Protein AF-A0A439NYZ6-F1 (afdb_monomer)

Foldseek 3Di:
DDDPPPDDQWDDDPPDPDIHRHPPGDDDADPPGDDAFACDQPQDAQGWHDPPNDTDGHRD

Solvent-accessible surface area (backbone atoms only — not comparable to full-atom values): 4122 Å² total; per-residue (Å²): 132,86,70,83,83,78,67,67,40,62,42,69,45,86,99,57,93,46,78,44,70,42,92,93,38,82,87,82,78,55,94,93,58,84,88,86,58,50,68,61,82,82,59,39,65,71,40,72,26,32,57,92,90,40,84,43,69,33,84,78

Structure (mmCIF, N/CA/C/O backbone):
data_AF-A0A439NYZ6-F1
#
_entry.id   AF-A0A439NYZ6-F1
#
loop_
_atom_site.group_PDB
_atom_site.id
_atom_site.type_symbol
_atom_site.label_atom_id
_atom_site.label_alt_id
_atom_site.label_comp_id
_atom_site.label_asym_id
_atom_site.label_entity_id
_atom_site.label_seq_id
_atom_site.pdbx_PDB_ins_code
_atom_site.Cartn_x
_atom_site.Cartn_y
_atom_site.Cartn_z
_atom_site.occupancy
_atom_site.B_iso_or_equiv
_atom_site.auth_seq_id
_atom_site.auth_comp_id
_atom_site.auth_asym_id
_atom_site.auth_atom_id
_atom_site.pdbx_PDB_model_num
ATOM 1 N N . MET A 1 1 ? -12.406 -0.684 33.560 1.00 49.38 1 MET A N 1
ATOM 2 C CA . MET A 1 1 ? -12.453 -1.657 32.449 1.00 49.38 1 MET A CA 1
ATOM 3 C C . MET A 1 1 ? -12.346 -0.863 31.160 1.00 49.38 1 MET A C 1
ATOM 5 O O . MET A 1 1 ? -13.133 0.059 31.002 1.00 49.38 1 MET A O 1
ATOM 9 N N . ALA A 1 2 ? -11.340 -1.116 30.319 1.00 53.75 2 ALA A N 1
ATOM 10 C CA . ALA A 1 2 ? -11.238 -0.450 29.020 1.00 53.75 2 ALA A CA 1
ATOM 11 C C . ALA A 1 2 ? -12.197 -1.152 28.049 1.00 53.75 2 ALA A C 1
ATOM 13 O O . ALA A 1 2 ? -12.053 -2.346 27.801 1.00 53.75 2 ALA A O 1
ATOM 14 N N . ASP A 1 3 ? -13.213 -0.436 27.581 1.00 59.47 3 ASP A N 1
ATOM 15 C CA . ASP A 1 3 ? -14.146 -0.915 26.562 1.00 59.47 3 AS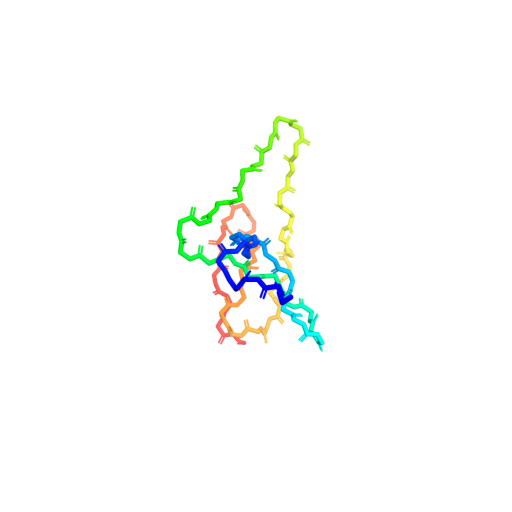P A CA 1
ATOM 16 C C . ASP A 1 3 ? -13.401 -1.133 25.231 1.00 59.47 3 ASP A C 1
ATOM 18 O O . ASP A 1 3 ? -12.713 -0.238 24.735 1.00 59.47 3 ASP A O 1
ATOM 22 N N . GLY A 1 4 ? -13.532 -2.333 24.655 1.00 60.06 4 GLY A N 1
ATOM 23 C CA . GLY A 1 4 ? -12.889 -2.739 23.399 1.00 60.06 4 GLY A CA 1
ATOM 24 C C . GLY A 1 4 ? -13.393 -1.995 22.155 1.00 60.06 4 GLY A C 1
ATOM 25 O O . GLY A 1 4 ? -12.866 -2.207 21.063 1.00 60.06 4 GLY A O 1
ATOM 26 N N . SER A 1 5 ? -14.383 -1.111 22.305 1.00 62.84 5 SER A N 1
ATOM 27 C CA . SER A 1 5 ? -14.995 -0.357 21.205 1.00 62.84 5 SER A CA 1
ATOM 28 C C . SER A 1 5 ? -14.195 0.878 20.756 1.00 62.84 5 SER A C 1
ATOM 30 O O . SER A 1 5 ? -14.445 1.393 19.667 1.00 62.84 5 SER A O 1
ATOM 32 N N . TYR A 1 6 ? -13.194 1.329 21.524 1.00 63.75 6 TYR A N 1
ATOM 33 C CA . TYR A 1 6 ? -12.363 2.509 21.204 1.00 63.75 6 TYR A CA 1
ATOM 34 C C . TYR A 1 6 ? -11.025 2.173 20.524 1.00 63.75 6 TYR A C 1
ATOM 36 O O . TYR A 1 6 ? -10.035 2.886 20.691 1.00 63.75 6 TYR A O 1
ATOM 44 N N . THR A 1 7 ? -10.951 1.077 19.767 1.00 76.75 7 THR A N 1
ATOM 45 C CA . THR A 1 7 ? -9.712 0.734 19.055 1.00 76.75 7 THR A CA 1
ATOM 46 C C . THR A 1 7 ? -9.527 1.607 17.809 1.00 76.75 7 THR A C 1
ATOM 48 O O . THR A 1 7 ? -10.459 1.801 17.019 1.00 76.75 7 THR A O 1
ATOM 51 N N . SER A 1 8 ? -8.326 2.162 17.621 1.00 89.06 8 SER A N 1
ATOM 52 C CA . SER A 1 8 ? -8.007 2.940 16.426 1.00 89.06 8 SER A CA 1
ATOM 53 C C . SER A 1 8 ? -8.093 2.043 15.191 1.00 89.06 8 SER A C 1
ATOM 55 O O . SER A 1 8 ? -7.615 0.914 15.186 1.00 89.06 8 SER A O 1
ATOM 57 N N . LYS A 1 9 ? -8.702 2.536 14.106 1.00 92.00 9 LYS A N 1
ATOM 58 C CA . LYS A 1 9 ? -8.835 1.751 12.863 1.00 92.00 9 LYS A CA 1
ATOM 59 C C . LYS A 1 9 ? -7.511 1.557 12.130 1.00 92.00 9 LYS A C 1
ATOM 61 O O . LYS A 1 9 ? -7.422 0.685 11.279 1.00 92.00 9 LYS A O 1
ATOM 66 N N . VAL A 1 10 ? -6.497 2.345 12.471 1.00 93.56 10 VAL A N 1
ATOM 67 C CA . VAL A 1 10 ? -5.111 2.135 12.057 1.00 93.56 10 VAL A CA 1
ATOM 68 C C . VAL A 1 10 ? -4.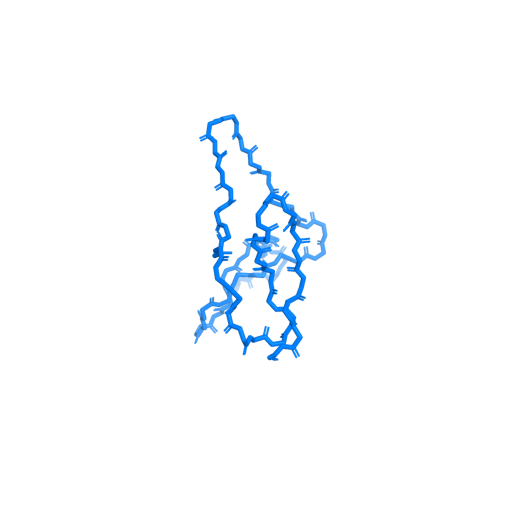292 1.949 13.328 1.00 93.56 10 VAL A C 1
ATOM 70 O O . VAL A 1 10 ? -4.331 2.803 14.217 1.00 93.56 10 VAL A O 1
ATOM 73 N N . TYR A 1 11 ? -3.604 0.820 13.456 1.00 93.56 11 TYR A N 1
ATOM 74 C CA . TYR A 1 11 ? -2.837 0.482 14.656 1.00 93.56 11 TYR A CA 1
ATOM 75 C C . TYR A 1 11 ? -1.658 -0.428 14.326 1.00 93.56 11 TYR A C 1
ATOM 77 O O . TYR A 1 11 ? -1.671 -1.153 13.336 1.00 93.56 11 TYR A O 1
ATOM 85 N N . ARG A 1 12 ? -0.627 -0.415 15.173 1.00 92.62 12 ARG A N 1
ATOM 86 C CA . ARG A 1 12 ? 0.432 -1.428 15.108 1.00 92.62 12 ARG A CA 1
ATOM 87 C C . ARG A 1 12 ? -0.035 -2.684 15.824 1.00 92.62 12 ARG A C 1
ATOM 89 O O . ARG A 1 12 ? -0.530 -2.599 16.949 1.00 92.62 12 ARG A O 1
ATOM 96 N N . LYS A 1 13 ? 0.140 -3.843 15.199 1.00 89.94 13 LYS A N 1
ATOM 97 C CA . LYS A 1 13 ? -0.146 -5.132 15.831 1.00 89.94 13 LYS A CA 1
ATOM 98 C C . LYS A 1 13 ? 0.768 -5.317 17.042 1.00 89.94 13 LYS A C 1
ATOM 100 O O . LYS A 1 13 ? 1.979 -5.126 16.941 1.00 89.94 13 LYS A O 1
ATOM 105 N N . GLN A 1 14 ? 0.192 -5.658 18.194 1.00 87.69 14 GLN A N 1
ATOM 106 C CA . GLN A 1 14 ? 0.977 -5.796 19.420 1.00 87.69 14 GLN A CA 1
ATOM 107 C C . GLN A 1 14 ? 2.023 -6.906 19.291 1.00 87.69 14 GLN A C 1
ATOM 109 O O . GLN A 1 14 ? 1.726 -7.991 18.795 1.00 87.69 14 GLN A O 1
ATOM 114 N N . GLY A 1 15 ? 3.246 -6.609 19.737 1.00 86.75 15 GLY A N 1
ATOM 115 C CA . GLY A 1 15 ? 4.372 -7.545 19.704 1.00 86.75 15 GLY A CA 1
ATOM 116 C C . GLY A 1 15 ? 4.945 -7.823 18.310 1.00 86.75 15 GLY A C 1
ATOM 117 O O . GLY A 1 15 ? 5.769 -8.723 18.185 1.00 86.75 15 GLY A O 1
ATOM 118 N N . GLY A 1 16 ? 4.529 -7.085 17.274 1.00 87.25 16 GLY A N 1
ATOM 119 C CA . GLY A 1 16 ? 4.998 -7.284 15.901 1.00 87.25 16 GLY A CA 1
ATOM 120 C C . GLY A 1 16 ? 5.420 -5.998 15.190 1.00 87.25 16 GLY A C 1
ATOM 121 O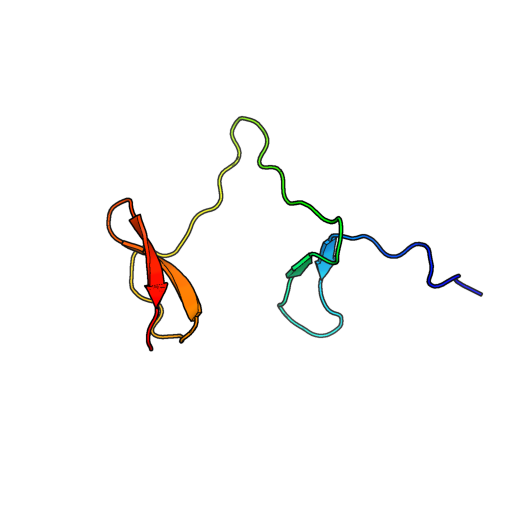 O . GLY A 1 16 ? 5.325 -4.898 15.730 1.00 87.25 16 GLY A O 1
ATOM 122 N N . ASN A 1 17 ? 5.845 -6.159 13.934 1.00 90.12 17 ASN A N 1
ATOM 123 C CA . ASN A 1 17 ? 6.300 -5.077 13.047 1.00 90.12 17 ASN A CA 1
ATOM 124 C C . ASN A 1 17 ? 5.239 -4.687 11.998 1.00 90.12 17 ASN A C 1
ATOM 126 O O . ASN A 1 17 ? 5.550 -4.072 10.984 1.00 90.12 17 ASN A O 1
ATOM 130 N N . GLU A 1 18 ? 3.986 -5.087 12.220 1.00 91.50 18 GLU A N 1
ATOM 131 C CA . GLU A 1 18 ? 2.885 -4.944 11.267 1.00 91.50 18 GLU A CA 1
ATOM 132 C C . GLU A 1 18 ? 2.020 -3.725 11.612 1.00 91.50 18 GLU A C 1
ATOM 134 O O . GLU A 1 18 ? 1.611 -3.542 12.763 1.00 91.50 18 GLU A O 1
ATOM 139 N N . LEU A 1 19 ? 1.705 -2.908 10.606 1.00 93.81 19 LEU A N 1
ATOM 140 C CA . LEU A 1 19 ? 0.679 -1.873 10.690 1.00 93.81 19 LEU A CA 1
ATOM 141 C C . LEU A 1 19 ? -0.616 -2.419 10.082 1.00 93.81 19 LEU A C 1
ATOM 143 O O . LEU A 1 19 ? -0.640 -2.801 8.916 1.00 93.81 19 LEU A O 1
ATOM 147 N N . VAL A 1 20 ? -1.692 -2.430 10.862 1.00 93.06 20 VAL A N 1
ATOM 148 C CA . VAL A 1 20 ? -3.002 -2.936 10.456 1.00 93.06 20 VAL A CA 1
ATOM 149 C C . VAL A 1 20 ? -3.945 -1.768 10.216 1.00 93.06 20 VAL A C 1
ATOM 151 O O . VAL A 1 20 ? -4.077 -0.874 11.054 1.00 93.06 20 VAL A O 1
ATOM 154 N N . VAL A 1 21 ? -4.638 -1.810 9.080 1.00 94.56 21 VAL A N 1
ATOM 155 C CA . VAL A 1 21 ? -5.762 -0.929 8.759 1.00 94.56 21 VAL A CA 1
ATOM 156 C C . VA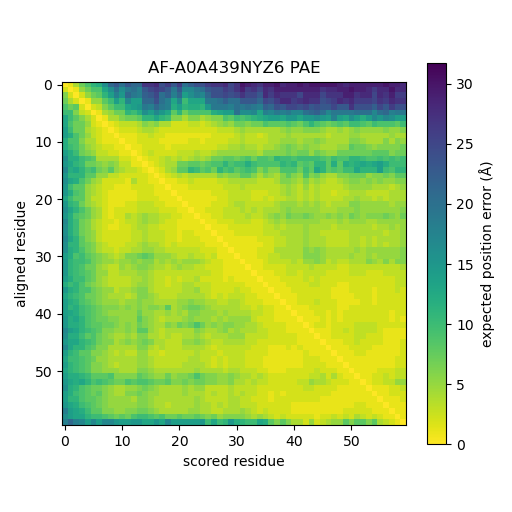L A 1 21 ? -7.032 -1.781 8.800 1.00 94.56 21 VAL A C 1
ATOM 158 O O . VAL A 1 21 ? -7.295 -2.568 7.896 1.00 94.56 21 VAL A O 1
ATOM 161 N N . ALA A 1 22 ? -7.795 -1.675 9.885 1.00 94.38 22 ALA A N 1
ATOM 162 C CA . ALA A 1 22 ? -9.054 -2.390 10.070 1.00 94.38 22 ALA A CA 1
ATOM 163 C C . ALA A 1 22 ? -10.171 -1.827 9.174 1.00 94.38 22 ALA A C 1
ATOM 165 O O . ALA A 1 22 ? -10.060 -0.728 8.631 1.00 94.38 22 ALA A O 1
ATOM 166 N N . SER A 1 23 ? -11.288 -2.557 9.066 1.00 93.06 23 SER A N 1
ATOM 167 C CA . SER A 1 23 ? -12.446 -2.147 8.256 1.00 93.06 23 SER A CA 1
ATOM 168 C C . SER A 1 23 ? -12.917 -0.721 8.583 1.00 93.06 23 SER A C 1
ATOM 170 O O . SER A 1 23 ? -13.120 -0.369 9.753 1.00 93.06 23 SER A O 1
ATOM 172 N N . GLY A 1 24 ? -13.063 0.093 7.533 1.00 91.94 24 GLY A N 1
ATOM 173 C CA . GLY A 1 24 ? -13.387 1.521 7.607 1.00 91.94 24 GLY A CA 1
ATOM 174 C C . GLY A 1 24 ? -12.192 2.441 7.894 1.00 91.94 24 GLY A C 1
ATOM 175 O O . GLY A 1 24 ? -12.350 3.660 7.891 1.00 91.94 24 GLY A O 1
ATOM 176 N N . GLY A 1 25 ? -11.002 1.888 8.144 1.00 93.38 25 GLY A N 1
ATOM 177 C CA . GLY A 1 25 ? -9.753 2.634 8.254 1.00 93.38 25 GLY A CA 1
ATOM 178 C C . GLY A 1 25 ? -9.225 3.081 6.890 1.00 93.38 25 GLY A C 1
ATOM 179 O O . GLY A 1 25 ? -9.501 2.464 5.864 1.00 93.38 25 GLY A O 1
ATOM 180 N N . LYS A 1 26 ? -8.450 4.166 6.885 1.00 95.19 26 LYS A N 1
ATOM 181 C CA . LYS A 1 26 ? -7.822 4.729 5.686 1.00 95.19 26 LYS A CA 1
ATOM 182 C C . LYS A 1 26 ? -6.459 5.317 6.024 1.00 95.19 26 LYS A C 1
ATOM 184 O O . LYS A 1 26 ? -6.269 5.830 7.126 1.00 95.19 26 LYS A O 1
ATOM 189 N N . VAL A 1 27 ? -5.544 5.268 5.061 1.00 94.62 27 VAL A N 1
ATOM 190 C CA . VAL A 1 27 ? -4.276 6.002 5.097 1.00 94.62 27 VAL A CA 1
ATOM 191 C C . VAL A 1 27 ? -4.374 7.103 4.049 1.00 94.62 27 VAL A C 1
ATOM 193 O O . VAL A 1 27 ? -4.406 6.816 2.855 1.00 94.62 27 VAL A O 1
ATOM 196 N N . THR A 1 28 ? -4.467 8.352 4.501 1.00 96.38 28 THR A N 1
ATOM 197 C CA . THR A 1 28 ? -4.407 9.530 3.629 1.00 96.38 28 THR A CA 1
ATOM 198 C C . THR A 1 28 ? -2.991 10.080 3.664 1.00 96.38 28 THR A C 1
ATOM 200 O O . THR A 1 28 ? -2.419 10.249 4.741 1.00 96.38 28 THR A O 1
ATOM 203 N N . VAL A 1 29 ? -2.429 10.357 2.491 1.00 95.75 29 VAL A N 1
ATOM 204 C CA . VAL A 1 29 ? -1.152 11.059 2.368 1.00 95.75 29 VAL A CA 1
ATOM 205 C C . VAL A 1 29 ? -1.462 12.531 2.135 1.00 95.75 29 VAL A C 1
ATOM 207 O O . VAL A 1 29 ? -2.016 12.894 1.100 1.00 95.75 29 VAL A O 1
ATOM 210 N N . GLU A 1 30 ? -1.149 13.361 3.123 1.00 97.44 30 GLU A N 1
ATOM 211 C CA . GLU A 1 30 ? -1.316 14.812 3.031 1.00 97.44 30 GLU A CA 1
ATOM 212 C C . GLU A 1 30 ? -0.296 15.429 2.061 1.00 97.44 30 GLU A C 1
ATOM 214 O O . GLU A 1 30 ? 0.710 14.808 1.701 1.00 97.44 30 GLU A O 1
ATOM 219 N N . ALA A 1 31 ? -0.541 16.673 1.640 1.00 97.19 31 ALA A N 1
ATOM 220 C CA . ALA A 1 31 ? 0.346 17.388 0.726 1.00 97.19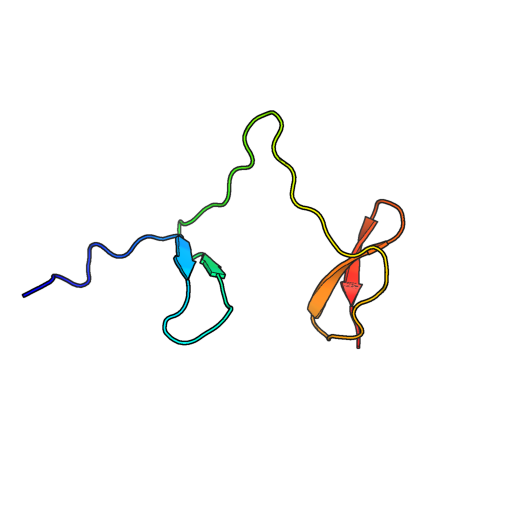 31 ALA A CA 1
ATOM 221 C C . ALA A 1 31 ? 1.796 17.428 1.249 1.00 97.19 31 ALA A C 1
ATOM 223 O O . ALA A 1 31 ? 2.050 17.775 2.401 1.00 97.19 31 ALA A O 1
ATOM 224 N N . GLY A 1 32 ? 2.750 17.068 0.384 1.00 97.06 32 GLY A N 1
ATOM 225 C CA . GLY A 1 32 ? 4.171 16.951 0.732 1.00 97.06 32 GLY A CA 1
ATOM 226 C C . GLY A 1 32 ? 4.574 15.608 1.359 1.00 97.06 32 GLY A C 1
ATOM 227 O O . GLY A 1 32 ? 5.766 15.355 1.513 1.00 97.06 32 GLY A O 1
ATOM 228 N N . GLY A 1 33 ? 3.619 14.733 1.687 1.00 96.94 33 GLY A N 1
ATOM 229 C CA . GLY A 1 33 ? 3.887 13.359 2.107 1.00 96.94 33 GLY A CA 1
ATOM 230 C C . GLY A 1 33 ? 4.132 12.411 0.928 1.00 96.94 33 GLY A C 1
ATOM 231 O O . GLY A 1 33 ? 3.713 12.671 -0.200 1.00 96.94 33 GLY A O 1
ATOM 232 N N . ALA A 1 34 ? 4.784 11.277 1.197 1.00 95.31 34 ALA A N 1
ATOM 233 C CA . ALA A 1 34 ? 4.994 10.215 0.216 1.00 95.31 34 ALA A CA 1
ATOM 234 C C . ALA A 1 34 ? 5.040 8.830 0.879 1.00 95.31 34 ALA A C 1
ATOM 236 O O . ALA A 1 34 ? 5.496 8.688 2.014 1.00 95.31 34 ALA A O 1
ATOM 237 N N . ILE A 1 35 ? 4.611 7.802 0.140 1.00 94.62 35 ILE A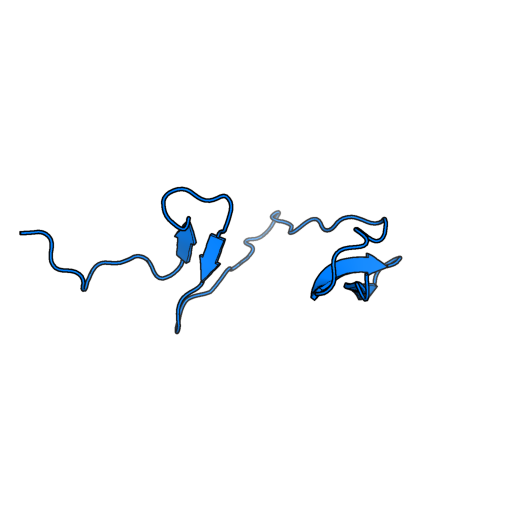 N 1
ATOM 238 C CA . ILE A 1 35 ? 4.885 6.394 0.455 1.00 94.62 35 ILE A CA 1
ATOM 239 C C . ILE A 1 35 ? 6.004 5.944 -0.478 1.00 94.62 35 ILE A C 1
ATOM 241 O O . ILE A 1 35 ? 5.826 5.924 -1.695 1.00 94.62 35 ILE A O 1
ATOM 245 N N . ILE A 1 36 ? 7.158 5.600 0.089 1.00 95.38 36 ILE A N 1
ATOM 246 C CA . ILE A 1 36 ? 8.315 5.133 -0.675 1.00 95.38 36 ILE A CA 1
ATOM 247 C C . ILE A 1 36 ? 8.353 3.609 -0.630 1.00 95.38 36 ILE A C 1
ATOM 249 O O . ILE A 1 36 ? 8.353 3.008 0.443 1.00 95.38 36 ILE A O 1
ATOM 253 N N . LEU A 1 37 ? 8.380 3.001 -1.811 1.00 96.19 37 LEU A N 1
ATOM 254 C CA . LEU A 1 37 ? 8.504 1.561 -2.010 1.00 96.19 37 LEU A CA 1
ATOM 255 C C . LEU A 1 37 ? 9.943 1.229 -2.441 1.00 96.19 37 LEU A C 1
ATOM 257 O O . LEU A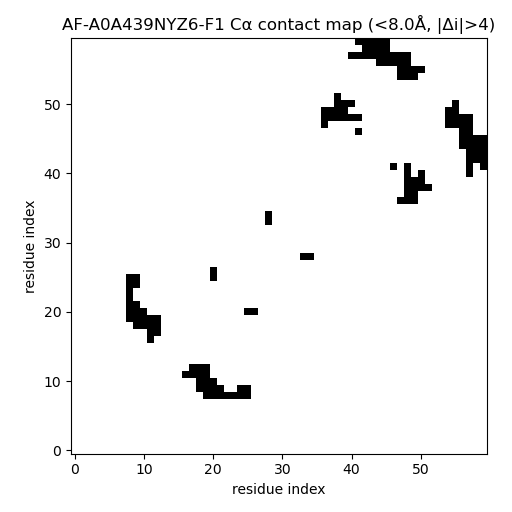 1 37 ? 10.582 2.065 -3.086 1.00 96.19 37 LEU A O 1
ATOM 261 N N . PRO A 1 38 ? 10.457 0.025 -2.133 1.00 96.38 38 PRO A N 1
ATOM 262 C CA . PRO A 1 38 ? 11.742 -0.421 -2.660 1.00 96.38 38 PRO A CA 1
ATOM 263 C C . PRO A 1 38 ? 11.701 -0.487 -4.192 1.00 96.38 38 PRO A C 1
ATOM 265 O O . PRO A 1 38 ? 10.675 -0.834 -4.779 1.00 96.38 38 PRO A O 1
ATOM 268 N N . THR A 1 39 ? 12.816 -0.144 -4.836 1.00 96.25 39 THR A N 1
ATOM 269 C CA . THR A 1 39 ? 12.968 -0.196 -6.302 1.00 96.25 39 THR A CA 1
ATOM 270 C C . THR A 1 39 ? 13.574 -1.507 -6.797 1.00 96.25 39 THR A C 1
ATOM 272 O O . THR A 1 39 ? 13.488 -1.819 -7.982 1.00 96.25 39 THR A O 1
ATOM 275 N N . ALA A 1 40 ? 14.178 -2.279 -5.893 1.00 96.06 40 ALA A N 1
ATOM 276 C CA . ALA A 1 40 ? 14.571 -3.659 -6.133 1.00 96.06 40 ALA A CA 1
ATOM 277 C C . ALA A 1 40 ? 13.446 -4.593 -5.678 1.00 96.06 40 ALA A C 1
ATOM 279 O O . ALA A 1 40 ? 12.805 -4.325 -4.657 1.00 96.06 40 ALA A O 1
ATOM 280 N N . ASP A 1 41 ? 13.238 -5.689 -6.411 1.00 95.25 41 ASP A N 1
ATOM 281 C CA . ASP A 1 41 ? 12.301 -6.730 -6.000 1.00 95.25 41 ASP A CA 1
ATOM 282 C C . ASP A 1 41 ? 12.721 -7.287 -4.624 1.00 95.25 41 ASP A C 1
ATOM 284 O O . ASP A 1 41 ? 13.849 -7.777 -4.476 1.00 95.25 41 ASP A O 1
ATOM 288 N N . PRO A 1 42 ? 11.857 -7.200 -3.597 1.00 95.62 42 PRO A N 1
ATOM 289 C CA . PRO A 1 42 ? 12.167 -7.723 -2.274 1.00 95.62 42 PRO A CA 1
ATOM 290 C C . PRO A 1 42 ? 12.259 -9.254 -2.216 1.00 95.62 42 PRO A C 1
ATOM 292 O O . PRO A 1 42 ? 12.691 -9.752 -1.180 1.00 95.62 42 PRO A O 1
ATOM 295 N N . HIS A 1 43 ? 11.871 -9.993 -3.267 1.00 94.81 43 HIS A N 1
ATOM 296 C CA . HIS A 1 43 ? 11.825 -11.467 -3.270 1.00 94.81 43 HIS A CA 1
ATOM 297 C C . HIS A 1 43 ? 10.960 -12.033 -2.124 1.00 94.81 43 HIS A C 1
ATOM 299 O O . HIS A 1 43 ? 11.255 -13.051 -1.496 1.00 94.81 43 HIS A O 1
ATOM 305 N N . VAL A 1 44 ? 9.880 -11.316 -1.798 1.00 95.06 44 VAL A N 1
ATOM 306 C CA . VAL A 1 44 ? 8.895 -11.697 -0.781 1.00 95.06 44 VAL A CA 1
ATOM 307 C C . VAL A 1 44 ? 7.533 -11.707 -1.450 1.00 95.06 44 VAL A C 1
ATOM 309 O O . VAL A 1 44 ? 6.997 -10.649 -1.779 1.00 95.06 44 VAL A O 1
ATOM 312 N N . VAL A 1 45 ? 6.960 -12.898 -1.625 1.00 96.12 45 VAL A N 1
ATOM 313 C CA . VAL A 1 45 ? 5.640 -13.096 -2.241 1.00 96.12 45 VAL A CA 1
ATOM 314 C C . VAL A 1 45 ? 4.612 -12.135 -1.641 1.00 96.12 45 VAL A C 1
ATOM 316 O O . VAL A 1 45 ? 4.396 -12.113 -0.429 1.00 96.12 45 VAL A O 1
ATOM 319 N N . GLY A 1 46 ? 3.954 -11.349 -2.494 1.00 94.88 46 GLY A N 1
ATOM 320 C CA . GLY A 1 46 ? 2.904 -10.418 -2.078 1.00 94.88 46 GLY A CA 1
ATOM 321 C C . GLY A 1 46 ? 3.394 -9.026 -1.668 1.00 94.88 46 GLY A C 1
ATOM 322 O O . GLY A 1 46 ? 2.569 -8.136 -1.460 1.00 94.88 46 GLY A O 1
ATOM 323 N N . ALA A 1 47 ? 4.706 -8.795 -1.576 1.00 95.75 47 ALA A N 1
ATOM 324 C CA . ALA A 1 47 ? 5.239 -7.471 -1.276 1.00 95.75 47 ALA A CA 1
ATOM 325 C C . ALA A 1 47 ? 5.030 -6.504 -2.453 1.00 95.75 47 ALA A C 1
ATOM 327 O O . ALA A 1 47 ? 5.256 -6.853 -3.613 1.00 95.75 47 ALA A O 1
ATOM 328 N N . LEU A 1 48 ? 4.625 -5.268 -2.148 1.00 95.81 48 LEU A N 1
ATOM 329 C CA . LEU A 1 48 ? 4.539 -4.183 -3.126 1.00 95.81 48 LEU A CA 1
ATOM 330 C C . LEU A 1 48 ? 5.921 -3.552 -3.331 1.00 95.81 48 LEU A C 1
ATOM 332 O O . LEU A 1 48 ? 6.613 -3.247 -2.359 1.00 95.81 48 LEU A O 1
ATOM 336 N N . TRP A 1 49 ? 6.301 -3.300 -4.582 1.00 97.06 49 TRP A N 1
ATOM 337 C CA . TRP A 1 49 ? 7.556 -2.630 -4.935 1.00 97.06 49 TRP A CA 1
ATOM 338 C C . TRP A 1 49 ? 7.375 -1.693 -6.139 1.00 97.06 49 TRP A C 1
ATOM 340 O O . TRP A 1 49 ? 6.393 -1.793 -6.880 1.00 97.06 49 TRP A O 1
ATOM 350 N N . ASN A 1 50 ? 8.291 -0.734 -6.310 1.00 97.00 50 ASN A N 1
ATOM 351 C CA . ASN A 1 50 ? 8.300 0.184 -7.447 1.00 97.00 50 ASN A CA 1
ATOM 352 C C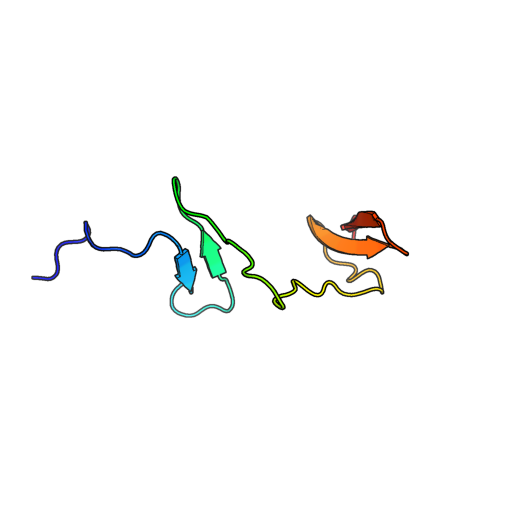 . ASN A 1 50 ? 9.177 -0.373 -8.572 1.00 97.00 50 ASN A C 1
ATOM 354 O O . ASN A 1 50 ? 10.400 -0.272 -8.529 1.00 97.00 50 ASN A O 1
ATOM 358 N N . ASN A 1 51 ? 8.542 -0.897 -9.612 1.00 95.94 51 ASN A N 1
ATOM 359 C CA . ASN A 1 51 ? 9.212 -1.307 -10.833 1.00 95.94 51 ASN A CA 1
ATOM 360 C C . ASN A 1 51 ? 9.251 -0.141 -11.822 1.00 95.94 51 ASN A C 1
ATOM 362 O O . ASN A 1 51 ? 8.318 0.038 -12.608 1.00 95.94 51 ASN A O 1
ATOM 366 N N . ALA A 1 52 ? 10.296 0.685 -11.735 1.00 93.44 52 ALA A N 1
ATOM 367 C CA . ALA A 1 52 ? 10.554 1.790 -12.664 1.00 93.44 52 ALA A CA 1
ATOM 368 C C . ALA A 1 52 ? 9.310 2.661 -12.961 1.00 93.44 52 ALA A C 1
ATOM 370 O O . ALA A 1 52 ? 9.010 2.975 -14.111 1.00 93.44 52 ALA A O 1
ATOM 371 N N . GLY A 1 53 ? 8.561 3.035 -11.915 1.00 94.81 53 GLY A N 1
ATOM 372 C CA . GLY A 1 53 ? 7.342 3.850 -12.036 1.00 94.81 53 GLY A CA 1
ATOM 373 C C . GLY A 1 53 ? 6.017 3.079 -12.006 1.00 94.81 53 GLY A C 1
ATOM 374 O O . GLY A 1 53 ? 4.966 3.709 -11.932 1.00 94.81 53 GLY A O 1
ATOM 375 N N . THR A 1 54 ? 6.044 1.744 -11.978 1.00 95.50 54 THR A N 1
ATOM 376 C CA . THR A 1 54 ? 4.846 0.902 -11.811 1.00 95.50 54 THR A CA 1
ATOM 377 C C . THR A 1 54 ? 4.845 0.222 -10.445 1.00 95.50 54 THR A C 1
ATOM 379 O O . THR A 1 54 ? 5.830 -0.406 -10.063 1.00 95.50 54 THR A O 1
ATOM 382 N N . ILE A 1 55 ? 3.735 0.292 -9.705 1.00 96.88 55 ILE A N 1
ATOM 383 C CA . ILE A 1 55 ? 3.568 -0.520 -8.490 1.00 96.88 55 ILE A CA 1
ATOM 384 C C . ILE A 1 55 ? 3.292 -1.964 -8.908 1.00 96.88 55 ILE A C 1
ATOM 386 O O . ILE A 1 55 ? 2.323 -2.231 -9.615 1.00 96.88 55 ILE A O 1
ATOM 390 N N . THR A 1 56 ? 4.148 -2.883 -8.467 1.00 96.44 56 THR A N 1
ATOM 391 C CA . THR A 1 56 ? 4.075 -4.315 -8.792 1.00 96.44 56 THR A CA 1
ATOM 392 C C . THR A 1 56 ? 4.029 -5.148 -7.510 1.00 96.44 56 THR A C 1
ATOM 394 O O . THR A 1 56 ? 4.504 -4.704 -6.464 1.00 96.44 56 THR A O 1
ATOM 397 N N . VAL A 1 57 ? 3.451 -6.351 -7.587 1.00 97.25 57 VAL A N 1
ATOM 398 C CA . VAL A 1 57 ? 3.475 -7.358 -6.515 1.00 97.25 57 VAL A CA 1
ATOM 399 C C . VAL A 1 57 ? 4.588 -8.361 -6.814 1.00 97.25 57 VAL A C 1
ATOM 401 O O . VAL A 1 57 ? 4.623 -8.928 -7.904 1.00 97.25 57 VAL A O 1
ATOM 404 N N . SER A 1 58 ? 5.498 -8.570 -5.865 1.00 96.56 58 SER A N 1
ATOM 405 C CA . SER A 1 58 ? 6.563 -9.572 -5.970 1.00 96.56 58 SER A CA 1
ATOM 406 C C . SER A 1 58 ? 5.992 -10.993 -5.970 1.00 96.56 58 SER A C 1
ATOM 408 O O . SER A 1 58 ? 5.052 -11.300 -5.227 1.00 96.56 58 SER A O 1
ATOM 410 N N . ALA A 1 59 ? 6.574 -11.858 -6.799 1.00 95.06 59 ALA A N 1
ATOM 411 C CA . ALA A 1 59 ? 6.218 -13.272 -6.903 1.00 95.06 59 ALA A CA 1
ATOM 412 C C . ALA A 1 59 ? 7.128 -14.195 -6.072 1.00 95.06 59 ALA A C 1
ATOM 414 O O . ALA A 1 59 ? 6.877 -15.401 -6.058 1.00 95.06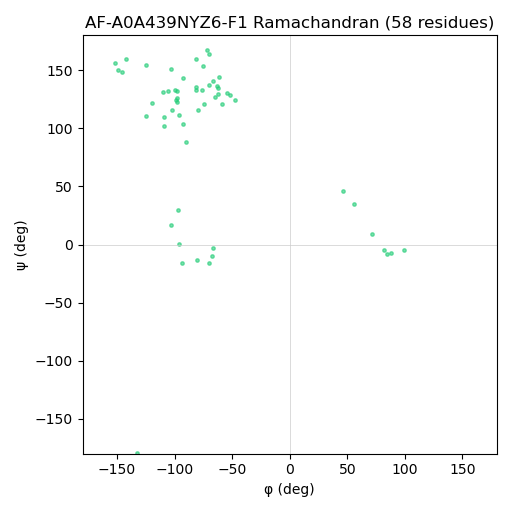 59 ALA A O 1
ATOM 415 N N . GLY A 1 60 ? 8.110 -13.635 -5.351 1.00 86.81 60 GLY A N 1
ATOM 416 C CA . GLY A 1 60 ? 9.141 -14.393 -4.634 1.00 86.81 60 GLY A CA 1
ATOM 417 C C . GLY A 1 60 ? 10.418 -14.548 -5.442 1.00 86.81 60 GLY A C 1
ATOM 418 O O . GLY A 1 60 ? 10.342 -15.061 -6.578 1.00 86.81 60 GLY A O 1
#

Mean predicted aligned error: 5.96 Å

Secondary structure (DSSP, 8-state):
---GGG--SEEEPTTSS-EEE-TT------TT---PPPSS----TT-EEEETTEEEE---

Radius of gyration: 15.47 Å; Cα contacts (8 Å, |Δi|>4): 73; chains: 1; bounding box: 30×32×45 Å

Sequence (60 aa):
MADGSYTSKVYRKQGGNELVVASGGKVTVEAGGAIILPTADPHVVGALWNNAGTITVSAG

Nearest PDB structures (foldseek):
  7rej-assembly2_B  TM=3.226E-01  e=4.124E+00  Kuttervirus CBA120

pLDDT: mean 90.35, std 11.37, range [49.38, 97.44]